Protein AF-A0A2S6WRF9-F1 (afdb_monomer)

Foldseek 3Di:
DDPPPLCPLQVDPVSVVVLLVQLLPDQALVSNVVSCVVSVHDPVSCCVSPVVSVVSNVPHHNDPDPPD

Nearest PDB structures (foldseek):
  6sjc-assembly1_A  TM=6.776E-01  e=2.454E+00  Thermus thermophilus
  8jnt-assembly1_A  TM=4.307E-01  e=4.481E+00  Phytophthora capsici

Secondary structure (DSSP, 8-state):
-----S-TTS-SHHHHHHHHHHHHH-SSHHHHHHHHHHTT--HHHHHHH-HHHHHHHHTS-SS-----

Solvent-accessible surface area (backbone atoms only — not comparable to full-atom values): 4190 Å² total; per-residue (Å²): 137,79,89,79,85,80,49,87,85,46,88,38,77,66,55,41,54,51,51,55,49,52,54,73,67,42,77,19,40,55,55,39,52,51,52,32,54,76,65,75,42,51,73,68,54,45,40,70,74,34,52,73,54,44,57,57,47,68,74,34,46,73,54,85,66,74,86,124

Radius of gyration: 12.84 Å; Cα contacts (8 Å, |Δi|>4): 50; chains: 1; bounding box: 37×22×38 Å

pLDDT: mean 77.91, std 14.78, range [46.16, 90.12]

Sequence (68 aa):
MDEQDCGDFLVSSRELASFEATIKTARSKVEVARVLQAHDLSEDDFTRSFPYLAKAVRDLPDIDAPEA

Mean predicted aligned error: 8.69 Å

Structure (mmCIF, N/CA/C/O backbone):
data_AF-A0A2S6WRF9-F1
#
_entry.id   AF-A0A2S6WRF9-F1
#
loop_
_atom_site.group_PDB
_atom_site.id
_atom_site.type_symbol
_atom_site.label_atom_id
_atom_site.label_alt_id
_atom_site.label_comp_id
_atom_site.label_asym_id
_atom_site.label_entity_id
_atom_site.label_seq_id
_atom_site.pdbx_PDB_ins_code
_atom_site.Cartn_x
_atom_site.Cartn_y
_atom_site.Cartn_z
_atom_site.occupancy
_atom_site.B_iso_or_equiv
_atom_site.auth_seq_id
_atom_site.auth_comp_id
_atom_site.auth_asym_id
_atom_site.auth_atom_id
_atom_site.pdbx_PDB_model_num
ATOM 1 N N . MET A 1 1 ? 22.616 0.126 -21.753 1.00 46.16 1 MET A N 1
ATOM 2 C CA . MET A 1 1 ? 22.187 -1.153 -21.149 1.00 46.16 1 MET A CA 1
ATOM 3 C C . MET A 1 1 ? 21.258 -0.702 -20.065 1.00 46.16 1 MET A C 1
ATOM 5 O O . MET A 1 1 ? 21.695 -0.364 -18.978 1.00 46.16 1 MET A O 1
ATOM 9 N N . ASP A 1 2 ? 20.028 -0.466 -20.481 1.00 46.78 2 ASP A N 1
ATOM 10 C CA . ASP A 1 2 ? 19.047 0.263 -19.702 1.00 46.78 2 ASP A CA 1
ATOM 11 C C . ASP A 1 2 ? 18.030 -0.802 -19.342 1.00 46.78 2 ASP A C 1
ATOM 13 O O . ASP A 1 2 ? 17.170 -1.170 -20.135 1.00 46.78 2 ASP A O 1
ATOM 17 N N . GLU A 1 3 ? 18.271 -1.409 -18.184 1.00 55.25 3 GLU A N 1
ATOM 18 C CA . GLU A 1 3 ? 17.525 -2.520 -17.591 1.00 55.25 3 GLU A CA 1
ATOM 19 C C . GLU A 1 3 ? 16.147 -2.046 -17.089 1.00 55.25 3 GLU A C 1
ATOM 21 O O . GLU A 1 3 ? 15.743 -2.307 -15.961 1.00 55.25 3 GLU A O 1
ATOM 26 N N . GLN A 1 4 ? 15.421 -1.301 -17.923 1.00 52.03 4 GLN A N 1
ATOM 27 C CA . GLN A 1 4 ? 14.083 -0.789 -17.640 1.00 52.03 4 GLN A CA 1
ATOM 28 C C . GLN A 1 4 ? 13.024 -1.749 -18.194 1.00 52.03 4 GLN A C 1
ATOM 30 O O . GLN A 1 4 ? 12.170 -1.359 -18.976 1.00 52.03 4 GLN A O 1
ATOM 35 N N . ASP A 1 5 ? 13.095 -3.016 -17.791 1.00 54.06 5 ASP A N 1
ATOM 36 C CA . ASP A 1 5 ? 12.095 -4.047 -18.119 1.00 54.06 5 ASP A CA 1
ATOM 37 C C . ASP A 1 5 ? 11.418 -4.554 -16.835 1.00 54.06 5 ASP A C 1
ATOM 39 O O . ASP A 1 5 ? 11.300 -5.742 -16.577 1.00 54.06 5 ASP A O 1
ATOM 43 N N . CYS A 1 6 ? 11.064 -3.626 -15.944 1.00 50.41 6 CYS A N 1
ATOM 44 C CA . CYS A 1 6 ? 10.312 -3.914 -14.715 1.00 50.41 6 CYS A CA 1
ATOM 45 C C . CYS A 1 6 ? 9.506 -2.675 -14.277 1.00 50.41 6 CYS A C 1
ATOM 47 O O . CYS A 1 6 ? 9.486 -2.307 -13.106 1.00 50.41 6 CYS A O 1
ATOM 49 N N . GLY A 1 7 ? 8.916 -1.950 -15.234 1.00 48.91 7 GLY A N 1
ATOM 50 C CA . GLY A 1 7 ? 8.219 -0.685 -14.964 1.00 48.91 7 GLY A CA 1
ATOM 51 C C . GLY A 1 7 ? 7.105 -0.330 -15.947 1.00 48.91 7 GLY A C 1
ATOM 52 O O . GLY A 1 7 ? 6.617 0.794 -15.913 1.00 48.91 7 GLY A O 1
ATOM 53 N N . ASP A 1 8 ? 6.686 -1.259 -16.809 1.00 52.16 8 ASP A N 1
ATOM 54 C CA . ASP A 1 8 ? 5.660 -0.995 -17.832 1.00 52.16 8 ASP A CA 1
ATOM 55 C C . ASP A 1 8 ? 4.249 -0.766 -17.241 1.00 52.16 8 ASP A C 1
ATOM 57 O O . ASP A 1 8 ? 3.352 -0.294 -17.927 1.00 52.16 8 ASP A O 1
ATOM 61 N N . PHE A 1 9 ? 4.044 -1.022 -15.941 1.00 55.75 9 PHE A N 1
ATOM 62 C CA . PHE A 1 9 ? 2.749 -0.827 -15.269 1.00 55.75 9 PHE A CA 1
ATOM 63 C C . PHE A 1 9 ? 2.509 0.593 -14.724 1.00 55.75 9 PHE A C 1
ATOM 65 O O . PHE A 1 9 ? 1.365 0.979 -14.491 1.00 55.75 9 PHE A O 1
ATOM 72 N N . LEU A 1 10 ? 3.562 1.391 -14.508 1.00 61.59 10 LEU A N 1
ATOM 73 C CA . LEU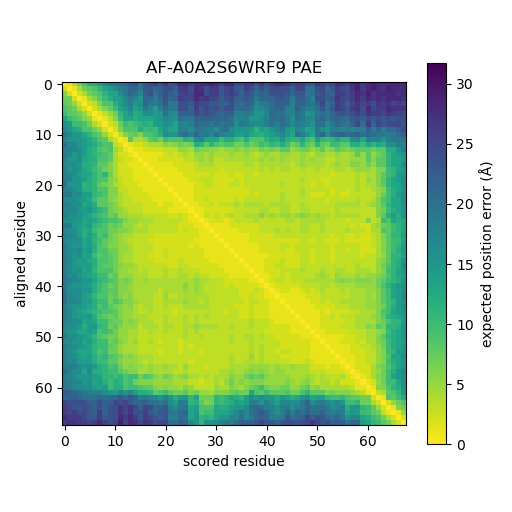 A 1 10 ? 3.467 2.767 -13.996 1.00 61.59 10 LEU A CA 1
ATOM 74 C C . LEU A 1 10 ? 4.245 3.685 -14.941 1.00 61.59 10 LEU A C 1
ATOM 76 O O . LEU A 1 10 ? 5.395 4.046 -14.706 1.00 61.59 10 LEU A O 1
ATOM 80 N N . VAL A 1 11 ? 3.569 4.031 -16.038 1.00 58.78 11 VAL A N 1
ATOM 81 C CA . VAL A 1 11 ? 4.087 4.628 -17.284 1.00 58.78 11 VAL A CA 1
ATOM 82 C C . VAL A 1 11 ? 4.811 5.978 -17.099 1.00 58.78 11 VAL A C 1
ATOM 84 O O . VAL A 1 11 ? 5.458 6.481 -18.018 1.00 58.78 11 VAL A O 1
ATOM 87 N N . SER A 1 12 ? 4.738 6.588 -15.912 1.00 69.75 12 SER A N 1
ATOM 88 C CA . SER A 1 12 ? 5.387 7.855 -15.577 1.00 69.75 12 SER A CA 1
ATOM 89 C C . SER A 1 12 ? 5.945 7.848 -14.150 1.00 69.75 12 SER A C 1
ATOM 91 O O . SER A 1 12 ? 5.261 7.439 -13.211 1.00 69.75 12 SER A O 1
ATOM 93 N N . SER A 1 13 ? 7.147 8.405 -13.929 1.00 74.50 13 SER A N 1
ATOM 94 C CA . SER A 1 13 ? 7.759 8.515 -12.586 1.00 74.50 13 SER A CA 1
ATOM 95 C C . SER A 1 13 ? 6.860 9.222 -11.561 1.00 74.50 13 SER A C 1
ATOM 97 O O . SER A 1 13 ? 6.989 8.998 -10.360 1.00 74.50 13 SER A O 1
ATOM 99 N N . ARG A 1 14 ? 5.930 10.069 -12.026 1.00 79.50 14 ARG A N 1
ATOM 100 C CA . ARG A 1 14 ? 4.933 10.728 -11.172 1.00 79.50 14 ARG A CA 1
ATOM 101 C C . ARG A 1 14 ? 3.876 9.752 -10.655 1.00 79.50 14 ARG A C 1
ATOM 103 O O . ARG A 1 14 ? 3.480 9.848 -9.498 1.00 79.50 14 ARG A O 1
ATOM 110 N N . GLU A 1 15 ? 3.409 8.848 -11.508 1.00 81.00 15 GLU A N 1
ATOM 111 C CA . GLU A 1 15 ? 2.418 7.830 -11.148 1.00 81.00 15 GLU A CA 1
ATOM 112 C C . GLU A 1 15 ? 3.030 6.818 -10.187 1.00 81.00 15 GLU A C 1
ATOM 114 O O . GLU A 1 15 ? 2.412 6.495 -9.176 1.00 81.00 15 GLU A O 1
ATOM 119 N N . LEU A 1 16 ? 4.289 6.440 -10.427 1.00 82.50 16 LEU A N 1
ATOM 120 C CA . LEU A 1 16 ? 5.058 5.610 -9.508 1.00 82.50 16 LEU A CA 1
ATOM 121 C C . LEU A 1 16 ? 5.188 6.252 -8.121 1.00 82.50 16 LEU A C 1
ATOM 123 O O . LEU A 1 16 ? 4.803 5.646 -7.126 1.00 82.50 16 LEU A O 1
ATOM 127 N N . ALA A 1 17 ? 5.641 7.506 -8.049 1.00 84.12 17 ALA A N 1
ATOM 128 C CA . ALA A 1 17 ? 5.780 8.208 -6.775 1.00 84.12 17 ALA A CA 1
ATOM 129 C C . ALA A 1 17 ? 4.438 8.361 -6.033 1.00 84.12 17 ALA A C 1
ATOM 131 O O . ALA A 1 17 ? 4.396 8.260 -4.805 1.00 84.12 17 ALA A O 1
ATOM 132 N N . SER A 1 18 ? 3.342 8.587 -6.767 1.00 86.62 18 SER A N 1
ATOM 133 C CA . SER A 1 18 ? 1.998 8.660 -6.186 1.00 86.62 18 SER A CA 1
ATOM 134 C C . SER A 1 18 ? 1.559 7.309 -5.626 1.00 86.62 18 SER A C 1
ATOM 136 O O . SER A 1 18 ? 1.093 7.255 -4.493 1.00 86.62 18 SER A O 1
ATOM 138 N N . PHE A 1 19 ? 1.752 6.228 -6.384 1.00 86.88 19 PHE A N 1
ATOM 139 C CA . PHE A 1 19 ? 1.456 4.865 -5.952 1.00 86.88 19 PHE A CA 1
ATOM 140 C C . PHE A 1 19 ? 2.237 4.502 -4.685 1.00 86.88 19 PHE A C 1
ATOM 142 O O . PHE A 1 19 ? 1.651 4.103 -3.680 1.00 86.88 19 PHE A O 1
ATOM 149 N N . GLU A 1 20 ? 3.554 4.726 -4.680 1.00 88.62 20 GLU A N 1
ATOM 150 C CA . GLU A 1 20 ? 4.395 4.467 -3.512 1.00 88.62 20 GLU A CA 1
ATOM 151 C C . GLU A 1 20 ? 3.948 5.261 -2.280 1.00 88.62 20 GLU A C 1
ATOM 153 O O . GLU A 1 20 ? 3.963 4.733 -1.166 1.00 88.62 20 GLU A O 1
ATOM 158 N N . ALA A 1 21 ? 3.570 6.531 -2.464 1.00 88.69 21 ALA A N 1
ATOM 159 C CA . ALA A 1 21 ? 3.065 7.365 -1.383 1.00 88.69 21 ALA A CA 1
ATOM 160 C C . ALA A 1 21 ? 1.758 6.798 -0.824 1.00 88.69 21 ALA A C 1
ATOM 162 O O . ALA A 1 21 ? 1.656 6.632 0.389 1.00 88.69 21 ALA A O 1
ATOM 163 N N . THR A 1 22 ? 0.809 6.427 -1.689 1.00 90.12 22 THR A N 1
ATOM 164 C CA . THR A 1 22 ? -0.470 5.836 -1.281 1.00 90.12 22 THR A CA 1
ATOM 165 C C . THR A 1 22 ? -0.268 4.550 -0.482 1.00 90.12 22 THR A C 1
ATOM 167 O O . THR A 1 22 ? -0.842 4.414 0.596 1.00 90.12 22 THR A O 1
ATOM 170 N N . ILE A 1 23 ? 0.601 3.646 -0.946 1.00 89.81 23 ILE A N 1
ATOM 171 C CA . ILE A 1 23 ? 0.915 2.401 -0.233 1.00 89.81 23 ILE A CA 1
ATOM 172 C C . ILE A 1 23 ? 1.584 2.672 1.122 1.00 89.81 23 ILE A C 1
ATOM 174 O O . ILE A 1 23 ? 1.256 2.020 2.108 1.00 89.81 23 ILE A O 1
ATOM 178 N N . LYS A 1 24 ? 2.496 3.650 1.210 1.00 87.25 24 LYS A N 1
ATOM 179 C CA . LYS A 1 24 ? 3.148 4.025 2.481 1.00 87.25 24 LYS A CA 1
ATOM 180 C C . LYS A 1 24 ? 2.199 4.693 3.472 1.00 87.25 24 LYS A C 1
ATOM 182 O O . LYS A 1 24 ? 2.418 4.589 4.674 1.00 87.25 24 LYS A O 1
ATOM 187 N N . THR A 1 25 ? 1.189 5.408 2.983 1.00 87.62 25 THR A N 1
ATOM 188 C CA . THR A 1 25 ? 0.147 6.011 3.825 1.00 87.62 25 THR A CA 1
ATOM 189 C C . THR A 1 25 ? -0.972 5.041 4.174 1.00 87.62 25 THR A C 1
ATOM 191 O O . THR A 1 25 ? -1.808 5.383 5.010 1.00 87.62 25 THR A O 1
ATOM 194 N N . ALA A 1 26 ? -0.993 3.864 3.541 1.00 88.62 26 ALA A N 1
ATOM 195 C CA . ALA A 1 26 ? -2.042 2.893 3.754 1.00 88.62 26 ALA A CA 1
ATOM 196 C C . ALA A 1 26 ? -2.044 2.429 5.211 1.00 88.62 26 ALA A C 1
ATOM 198 O O . ALA A 1 26 ? -0.999 2.091 5.771 1.00 88.62 26 ALA A O 1
ATOM 199 N N . ARG A 1 27 ? -3.223 2.416 5.832 1.00 86.00 27 ARG A N 1
ATOM 200 C CA . ARG A 1 27 ? -3.361 2.023 7.247 1.00 86.00 27 ARG A CA 1
ATOM 201 C C . ARG A 1 27 ? -3.640 0.538 7.443 1.00 86.00 27 ARG A C 1
ATOM 203 O O . ARG A 1 27 ? -3.450 0.029 8.544 1.00 86.00 27 ARG A O 1
ATO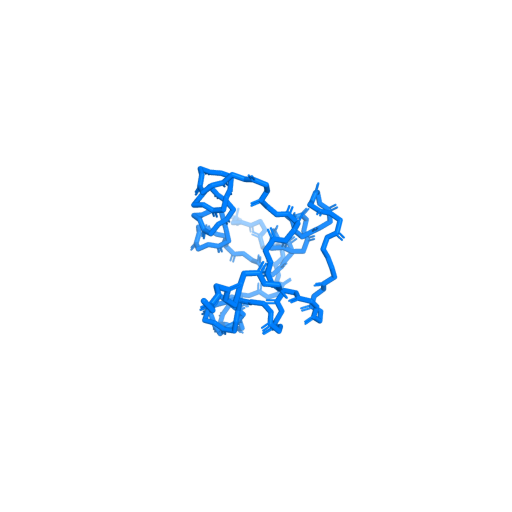M 210 N N . SER A 1 28 ? -4.041 -0.148 6.376 1.00 87.31 28 SER A N 1
ATOM 211 C CA . SER A 1 28 ? -4.419 -1.559 6.404 1.00 87.31 28 SER A CA 1
ATOM 212 C C . SER A 1 28 ? -4.034 -2.263 5.108 1.00 87.31 28 SER A C 1
ATOM 214 O O . SER A 1 28 ? -3.987 -1.654 4.036 1.00 87.31 28 SER A O 1
ATOM 216 N N . LYS A 1 29 ? -3.856 -3.585 5.183 1.00 88.31 29 LYS A N 1
ATOM 217 C CA . LYS A 1 29 ? -3.625 -4.430 3.998 1.00 88.31 29 LYS A CA 1
ATOM 218 C C . LYS A 1 29 ? -4.787 -4.382 3.005 1.00 88.31 29 LYS A C 1
ATOM 220 O O . LYS A 1 29 ? -4.562 -4.437 1.803 1.00 88.31 29 LYS A O 1
ATOM 225 N N . VAL A 1 30 ? -6.017 -4.189 3.490 1.00 88.31 30 VAL A N 1
ATOM 226 C CA . VAL A 1 30 ? -7.206 -3.997 2.640 1.00 88.31 30 VAL A CA 1
ATOM 227 C C . VAL A 1 30 ? -7.072 -2.760 1.751 1.00 88.31 30 VAL A C 1
ATOM 229 O O . VAL A 1 30 ? -7.41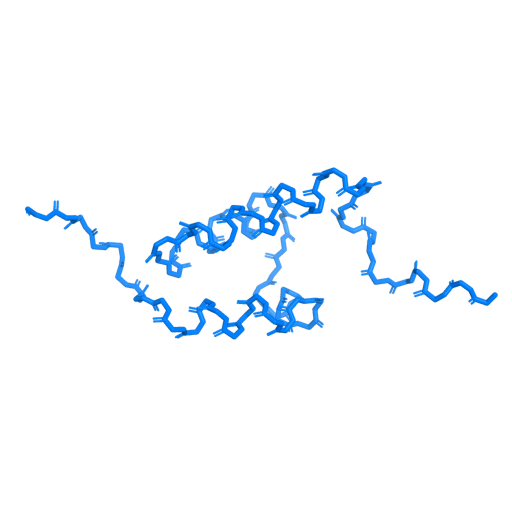1 -2.807 0.571 1.00 88.31 30 VAL A O 1
ATOM 232 N N . GLU A 1 31 ? -6.565 -1.656 2.298 1.00 89.38 31 GLU A N 1
ATOM 233 C CA . GLU A 1 31 ? -6.369 -0.418 1.543 1.00 89.38 31 GLU A CA 1
ATOM 234 C C . GLU A 1 31 ? -5.294 -0.605 0.470 1.00 89.38 31 GLU A C 1
ATOM 236 O O . GLU A 1 31 ? -5.505 -0.236 -0.683 1.00 89.38 31 GLU A O 1
ATOM 241 N N . VAL A 1 32 ? -4.204 -1.299 0.811 1.00 89.75 32 VAL A N 1
ATOM 242 C CA . VAL A 1 32 ? -3.180 -1.712 -0.156 1.00 89.75 32 VAL A CA 1
ATOM 243 C C . VAL A 1 32 ? -3.784 -2.564 -1.268 1.00 89.75 32 VAL A C 1
ATOM 245 O O . VAL A 1 32 ? -3.610 -2.232 -2.434 1.00 89.75 32 VAL A O 1
ATOM 248 N N . ALA A 1 33 ? -4.548 -3.607 -0.939 1.00 89.12 33 ALA A N 1
ATOM 249 C CA . ALA A 1 33 ? -5.164 -4.486 -1.930 1.00 89.12 33 ALA A CA 1
ATOM 250 C C . ALA A 1 33 ? -6.110 -3.734 -2.885 1.00 89.12 33 ALA A C 1
ATOM 252 O O . ALA A 1 33 ? -6.138 -4.029 -4.080 1.00 89.12 33 ALA A O 1
ATOM 253 N N . ARG A 1 34 ? -6.846 -2.723 -2.395 1.00 89.88 34 ARG A N 1
ATOM 254 C CA . ARG A 1 34 ? -7.674 -1.849 -3.249 1.00 89.88 34 ARG A CA 1
ATOM 255 C C . ARG A 1 34 ? -6.831 -1.021 -4.212 1.00 89.88 34 ARG A C 1
ATOM 257 O O . ARG A 1 34 ? -7.210 -0.882 -5.370 1.00 89.88 34 ARG A O 1
ATOM 264 N N . VAL A 1 35 ? -5.703 -0.483 -3.750 1.00 89.38 35 VAL A N 1
ATOM 265 C CA . VAL A 1 35 ? -4.770 0.269 -4.602 1.00 89.38 35 VAL A CA 1
ATOM 266 C C . VAL A 1 35 ? -4.175 -0.652 -5.663 1.00 89.38 35 VAL A C 1
ATOM 268 O O . VAL A 1 35 ? -4.191 -0.304 -6.837 1.00 89.38 35 VAL A O 1
ATOM 271 N N . LEU A 1 36 ? -3.733 -1.854 -5.286 1.00 89.81 36 LEU A N 1
ATOM 272 C CA . LEU A 1 36 ? -3.232 -2.845 -6.240 1.00 89.81 36 LEU A CA 1
ATOM 273 C C . LEU A 1 36 ? -4.283 -3.183 -7.303 1.00 89.81 36 LEU A C 1
ATOM 275 O O . LEU A 1 36 ? -3.990 -3.097 -8.490 1.00 89.81 36 LEU A O 1
ATOM 279 N N . GLN A 1 37 ? -5.529 -3.444 -6.895 1.00 88.38 37 GLN A N 1
ATOM 280 C CA . GLN A 1 37 ? -6.637 -3.700 -7.818 1.00 88.38 37 GLN A CA 1
ATOM 281 C C . GLN A 1 37 ? -6.927 -2.510 -8.747 1.00 88.38 37 GLN A C 1
ATOM 283 O O . GLN A 1 37 ? -7.178 -2.714 -9.930 1.00 88.38 37 GLN A O 1
ATOM 288 N N . ALA A 1 38 ? -6.884 -1.273 -8.242 1.00 88.25 38 ALA A N 1
ATOM 289 C CA . ALA A 1 38 ? -7.084 -0.073 -9.060 1.00 88.25 38 ALA A CA 1
ATOM 290 C C . ALA A 1 38 ? -6.001 0.093 -10.136 1.00 88.25 38 ALA A C 1
ATOM 292 O O . ALA A 1 38 ? -6.253 0.688 -11.182 1.00 88.25 38 ALA A O 1
ATOM 293 N N . HIS A 1 39 ? -4.815 -0.446 -9.868 1.00 83.75 39 HIS A N 1
ATOM 294 C CA . HIS A 1 39 ? -3.693 -0.469 -10.786 1.00 83.75 39 HIS A CA 1
ATOM 295 C C . HIS A 1 39 ? -3.583 -1.776 -11.574 1.00 83.75 39 HIS A C 1
ATOM 297 O O . HIS A 1 39 ? -2.579 -1.916 -12.243 1.00 83.75 39 HIS A O 1
ATOM 303 N N . ASP A 1 40 ? -4.553 -2.702 -11.508 1.00 86.56 40 ASP A N 1
ATOM 304 C CA . ASP A 1 40 ? -4.514 -4.052 -12.118 1.00 86.56 40 ASP A CA 1
ATOM 305 C C . ASP A 1 40 ? -3.270 -4.884 -11.723 1.00 86.56 40 ASP A C 1
ATOM 307 O O . ASP A 1 40 ? -2.822 -5.782 -12.432 1.00 86.56 40 ASP A O 1
ATOM 311 N N . LEU A 1 41 ? -2.698 -4.591 -10.552 1.00 85.25 41 LEU A N 1
ATOM 312 C CA . LEU A 1 41 ? -1.541 -5.285 -9.998 1.00 85.25 41 LEU A CA 1
ATOM 313 C C . LEU A 1 41 ? -1.983 -6.421 -9.077 1.00 85.25 41 LEU A C 1
ATOM 315 O O . LEU A 1 41 ? -2.839 -6.262 -8.205 1.00 85.25 41 LEU A O 1
ATOM 319 N N . SER A 1 42 ? -1.337 -7.575 -9.228 1.00 87.50 42 SER A N 1
ATOM 320 C CA . SER A 1 42 ? -1.460 -8.680 -8.274 1.00 87.50 42 SER A CA 1
ATOM 321 C C . SER A 1 42 ? -0.514 -8.485 -7.089 1.00 87.50 42 SER A C 1
ATOM 323 O O . SER A 1 42 ? 0.548 -7.884 -7.226 1.00 87.50 42 SER A O 1
ATOM 325 N N . GLU A 1 43 ? -0.858 -9.047 -5.929 1.00 86.00 43 GLU A N 1
ATOM 326 C CA . GLU A 1 43 ? -0.004 -8.979 -4.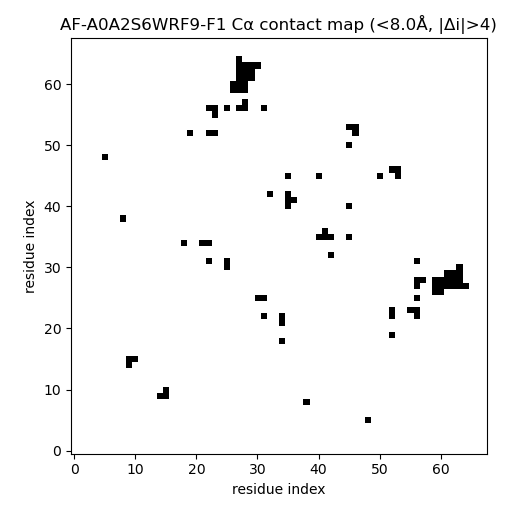732 1.00 86.00 43 GLU A CA 1
ATOM 327 C C . GLU A 1 43 ? 1.379 -9.619 -4.961 1.00 86.00 43 GLU A C 1
ATOM 329 O O . GLU A 1 43 ? 2.390 -9.107 -4.479 1.00 86.00 43 GLU A O 1
ATOM 334 N N . ASP A 1 44 ? 1.440 -10.688 -5.759 1.00 87.00 44 ASP A N 1
ATOM 335 C CA . ASP A 1 44 ? 2.692 -11.349 -6.149 1.00 87.00 44 ASP A CA 1
ATOM 336 C C . ASP A 1 44 ? 3.581 -10.412 -6.988 1.00 87.00 44 ASP A C 1
ATOM 338 O O . ASP A 1 44 ? 4.770 -10.248 -6.705 1.00 87.00 44 ASP A O 1
ATOM 342 N N . ASP A 1 45 ? 2.979 -9.715 -7.961 1.00 87.06 45 ASP A N 1
ATOM 343 C CA . ASP A 1 45 ? 3.673 -8.734 -8.801 1.00 87.06 45 ASP A CA 1
ATOM 344 C C . ASP A 1 45 ? 4.158 -7.544 -7.970 1.00 87.06 45 ASP A C 1
ATOM 346 O O . ASP A 1 45 ? 5.329 -7.178 -8.014 1.00 87.06 45 ASP A O 1
ATOM 350 N N . PHE A 1 46 ? 3.298 -7.021 -7.097 1.00 87.19 46 PHE A N 1
ATOM 351 C CA . PHE A 1 46 ? 3.656 -5.975 -6.148 1.00 87.19 46 PHE A CA 1
ATOM 352 C C . PHE A 1 46 ? 4.822 -6.383 -5.243 1.00 87.19 46 PHE A C 1
ATOM 354 O O . PHE A 1 46 ? 5.739 -5.595 -5.020 1.00 87.19 46 PHE A O 1
ATOM 361 N N . THR A 1 47 ? 4.831 -7.615 -4.737 1.00 88.00 47 THR A N 1
ATOM 362 C CA . THR A 1 47 ? 5.899 -8.097 -3.852 1.00 88.00 47 THR A CA 1
ATOM 363 C C . THR A 1 47 ? 7.218 -8.280 -4.603 1.00 88.00 47 THR A C 1
ATOM 365 O O . THR A 1 47 ? 8.291 -8.061 -4.035 1.00 88.00 47 THR A O 1
ATOM 368 N N . ARG A 1 48 ? 7.146 -8.639 -5.889 1.00 86.69 48 ARG A N 1
ATOM 369 C CA . ARG A 1 48 ? 8.302 -8.819 -6.770 1.00 86.69 48 ARG A CA 1
ATOM 370 C C . ARG A 1 48 ? 8.879 -7.489 -7.263 1.00 86.69 48 ARG A C 1
ATOM 372 O O . ARG A 1 48 ? 10.097 -7.322 -7.241 1.00 86.69 48 ARG A O 1
ATOM 379 N N . SER A 1 49 ? 8.020 -6.554 -7.656 1.00 84.06 49 SER A N 1
ATOM 380 C CA . SER A 1 49 ? 8.377 -5.228 -8.175 1.00 84.06 49 SER A CA 1
ATOM 381 C C . SER A 1 49 ? 8.723 -4.241 -7.051 1.00 84.06 49 SER A C 1
ATOM 383 O O . SER A 1 49 ? 9.635 -3.427 -7.190 1.00 84.06 49 SER A O 1
ATOM 385 N N . PHE A 1 50 ? 8.060 -4.351 -5.893 1.00 87.38 50 PHE A N 1
ATOM 386 C CA . PHE A 1 50 ? 8.195 -3.432 -4.755 1.00 87.38 50 PHE A CA 1
ATOM 387 C C . PHE A 1 50 ? 8.422 -4.155 -3.415 1.00 87.38 50 PHE A C 1
ATOM 389 O O . PHE A 1 50 ? 7.666 -3.964 -2.454 1.00 87.38 50 PHE A O 1
ATOM 396 N N . PRO A 1 51 ? 9.515 -4.926 -3.264 1.00 85.88 51 PRO A N 1
ATOM 397 C CA . PRO A 1 51 ? 9.773 -5.700 -2.047 1.00 85.88 51 PRO A CA 1
ATOM 398 C C . PRO A 1 51 ? 9.914 -4.825 -0.788 1.00 85.88 51 PRO A C 1
ATOM 400 O O . PRO A 1 51 ? 9.595 -5.253 0.324 1.00 85.88 51 PRO A O 1
ATOM 403 N N . TYR A 1 52 ? 10.367 -3.576 -0.939 1.00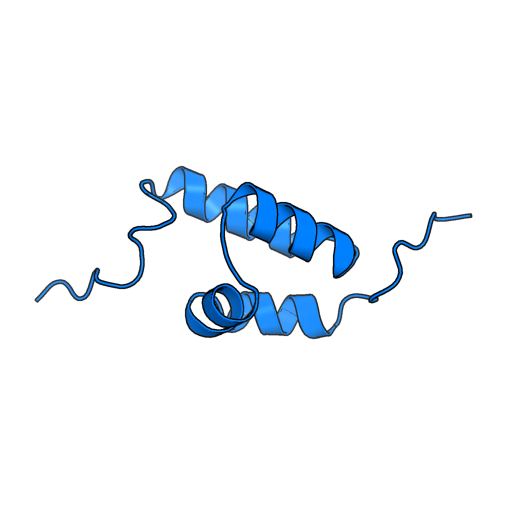 87.50 52 TYR A N 1
ATOM 404 C CA . TYR A 1 52 ? 10.475 -2.620 0.166 1.00 87.50 52 TYR A CA 1
ATOM 405 C C . TYR A 1 52 ? 9.105 -2.120 0.649 1.00 87.50 52 TYR A C 1
ATOM 407 O O . TYR A 1 52 ? 8.928 -1.941 1.855 1.00 87.50 52 TYR A O 1
AT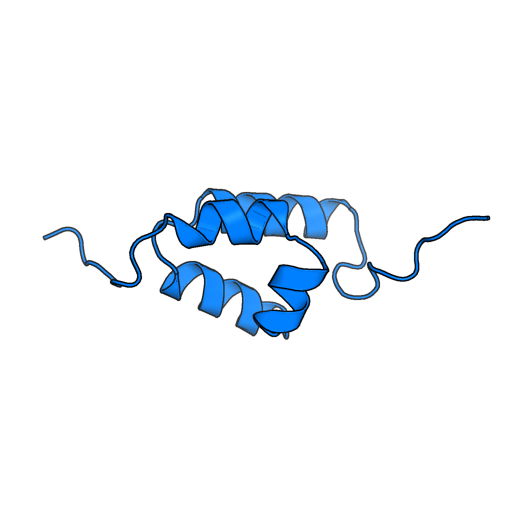OM 415 N N . LEU A 1 53 ? 8.136 -1.938 -0.257 1.00 87.12 53 LEU A N 1
ATOM 416 C CA . LEU A 1 53 ? 6.758 -1.605 0.107 1.00 87.12 53 LEU A CA 1
ATOM 417 C C . LEU A 1 53 ? 6.060 -2.816 0.710 1.00 87.12 53 LEU A C 1
ATOM 419 O O . LEU A 1 53 ? 5.462 -2.689 1.771 1.00 87.12 53 LEU A O 1
ATOM 423 N N . ALA A 1 54 ? 6.202 -3.997 0.108 1.00 88.12 54 ALA A N 1
ATOM 424 C CA . ALA A 1 54 ? 5.627 -5.229 0.643 1.00 88.12 54 ALA A CA 1
ATOM 425 C C . ALA A 1 54 ? 6.081 -5.500 2.085 1.00 88.12 54 ALA A C 1
ATOM 427 O O . ALA A 1 54 ? 5.286 -5.905 2.932 1.00 88.12 54 ALA A O 1
ATOM 428 N N . LYS A 1 55 ? 7.340 -5.182 2.413 1.00 88.12 55 LYS A N 1
ATOM 429 C CA . LYS A 1 55 ? 7.835 -5.243 3.793 1.00 88.12 55 LYS A CA 1
ATOM 430 C C . LYS A 1 55 ? 7.118 -4.264 4.731 1.00 88.12 55 LYS A C 1
ATOM 432 O O . LYS A 1 55 ? 6.848 -4.643 5.866 1.00 88.12 55 LYS A O 1
ATOM 437 N N . ALA A 1 56 ? 6.826 -3.042 4.282 1.00 85.81 56 ALA A N 1
ATOM 438 C CA . ALA A 1 56 ? 6.073 -2.060 5.065 1.00 85.81 56 ALA A CA 1
ATOM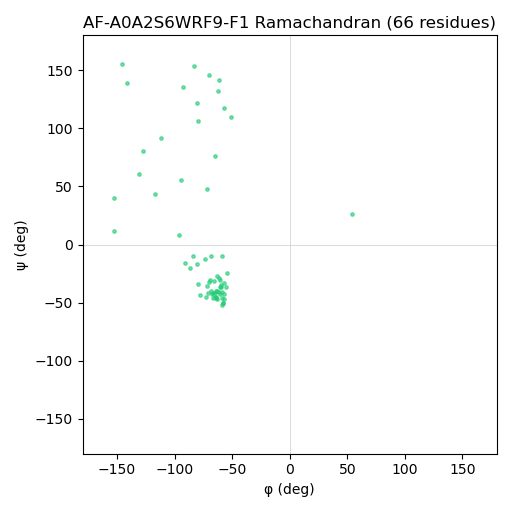 439 C C . ALA A 1 56 ? 4.613 -2.501 5.260 1.00 85.81 56 ALA A C 1
ATOM 441 O O . ALA A 1 56 ? 4.094 -2.458 6.369 1.00 85.81 56 ALA A O 1
ATOM 442 N N . VAL A 1 57 ? 3.990 -3.026 4.203 1.00 86.19 57 VAL A N 1
ATOM 443 C CA . VAL A 1 57 ? 2.616 -3.547 4.226 1.00 86.19 57 VAL A CA 1
ATOM 444 C C . VAL A 1 57 ? 2.483 -4.787 5.107 1.00 86.19 57 VAL A C 1
ATOM 446 O O . VAL A 1 57 ? 1.449 -4.994 5.737 1.00 86.19 57 VAL A O 1
ATOM 449 N N . ARG A 1 58 ? 3.533 -5.608 5.213 1.00 83.50 58 ARG A N 1
ATOM 450 C CA . ARG A 1 58 ? 3.535 -6.792 6.082 1.00 83.50 58 ARG A CA 1
ATOM 451 C C . ARG A 1 58 ? 3.241 -6.450 7.545 1.00 83.50 58 ARG A C 1
ATOM 453 O O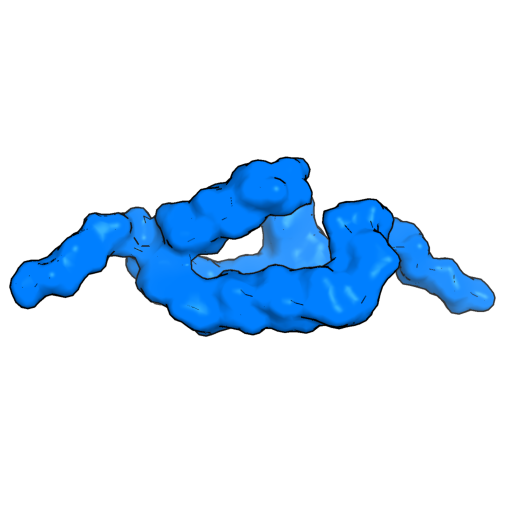 . ARG A 1 58 ? 2.635 -7.276 8.226 1.00 83.50 58 ARG A O 1
ATOM 460 N N . ASP A 1 59 ? 3.679 -5.274 7.994 1.00 83.50 59 ASP A N 1
ATOM 461 C CA . ASP A 1 59 ? 3.494 -4.772 9.361 1.00 83.50 59 ASP A CA 1
ATOM 462 C C . ASP A 1 59 ? 2.101 -4.158 9.587 1.00 83.50 59 ASP A C 1
ATOM 464 O O . ASP A 1 59 ? 1.659 -4.022 10.725 1.00 83.50 59 ASP A O 1
ATOM 468 N N . LEU A 1 60 ? 1.375 -3.831 8.510 1.00 84.56 60 LEU A N 1
ATOM 469 C CA . LEU A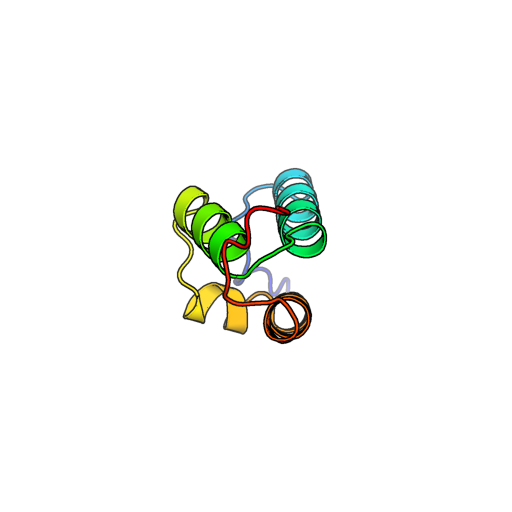 1 60 ? 0.035 -3.266 8.609 1.00 84.56 60 LEU A CA 1
ATOM 470 C C . LEU A 1 60 ? -0.980 -4.308 9.103 1.00 84.56 60 LEU A C 1
ATOM 472 O O . LEU A 1 60 ? -0.894 -5.494 8.753 1.00 84.56 60 LEU A O 1
ATOM 476 N N . PRO A 1 61 ? -1.989 -3.880 9.880 1.00 84.31 61 PRO A N 1
ATOM 477 C CA . PRO A 1 61 ? -3.098 -4.744 10.236 1.00 84.31 61 PRO A CA 1
ATOM 478 C C . PRO A 1 61 ? -3.859 -5.188 8.980 1.00 84.31 61 PRO A C 1
ATOM 480 O O . PRO A 1 61 ? -4.079 -4.426 8.036 1.00 84.31 61 PRO A O 1
ATOM 483 N N . ASP A 1 62 ? -4.290 -6.448 8.990 1.00 77.06 62 ASP A N 1
ATOM 484 C CA . ASP A 1 62 ? -5.188 -7.000 7.964 1.00 77.06 62 ASP A CA 1
ATOM 485 C C . ASP A 1 62 ? -6.630 -6.493 8.119 1.00 77.06 62 ASP A C 1
ATOM 487 O O . ASP A 1 62 ? -7.476 -6.635 7.246 1.00 77.06 62 ASP A O 1
ATOM 491 N N . ILE A 1 63 ? -6.902 -5.869 9.260 1.00 68.62 63 ILE A N 1
ATOM 492 C CA . ILE A 1 63 ? -8.221 -5.422 9.657 1.00 68.62 63 ILE A CA 1
ATOM 493 C C . ILE A 1 63 ? -8.493 -4.089 8.950 1.00 68.62 63 ILE A C 1
ATOM 495 O O . ILE A 1 63 ? -7.759 -3.114 9.142 1.00 68.62 63 ILE A O 1
ATOM 499 N N . ASP A 1 64 ? -9.569 -4.029 8.160 1.00 62.22 64 ASP A N 1
ATOM 500 C CA . ASP A 1 64 ? -10.333 -2.794 7.935 1.00 62.22 64 ASP A CA 1
ATOM 501 C C . ASP A 1 64 ? -10.921 -2.452 9.307 1.00 62.22 64 ASP A C 1
ATOM 503 O O . ASP A 1 64 ? -12.023 -2.861 9.656 1.00 62.22 64 ASP A O 1
ATOM 507 N N . ALA A 1 65 ? -10.083 -1.922 10.195 1.00 47.59 65 ALA A N 1
ATOM 508 C CA . ALA A 1 65 ? -10.527 -1.508 11.505 1.00 47.59 65 ALA A CA 1
ATOM 509 C C . ALA A 1 65 ? -11.187 -0.148 11.283 1.00 47.59 65 ALA A C 1
ATOM 511 O O . ALA A 1 65 ? -10.460 0.822 11.046 1.00 47.59 65 ALA A O 1
ATOM 512 N N . PRO A 1 66 ? -12.528 -0.030 11.338 1.00 49.88 66 PRO A N 1
ATOM 513 C CA . PRO A 1 66 ? -13.094 1.263 11.654 1.00 49.88 66 PRO A CA 1
ATOM 514 C C . PRO A 1 66 ? -12.481 1.651 13.003 1.00 49.88 66 PRO A C 1
ATOM 516 O O . PRO A 1 66 ? -12.629 0.917 13.982 1.00 49.88 66 PRO A O 1
ATOM 519 N N . GLU A 1 67 ? -11.718 2.746 13.044 1.00 52.12 67 GLU A N 1
ATOM 520 C CA . GLU A 1 67 ? -11.470 3.435 14.311 1.00 52.12 67 GLU A CA 1
ATOM 521 C C . GLU A 1 67 ? -12.855 3.667 14.936 1.00 52.12 67 GLU A C 1
ATOM 523 O O . GLU A 1 67 ? -13.683 4.380 14.364 1.00 52.12 67 GLU A O 1
ATOM 528 N N . ALA A 1 68 ? -13.135 2.939 16.019 1.00 47.75 68 ALA A N 1
ATOM 529 C CA . ALA A 1 68 ? -14.364 3.028 16.797 1.00 47.75 68 ALA A CA 1
ATOM 530 C C . ALA A 1 68 ? -14.338 4.251 17.718 1.00 47.75 68 ALA A C 1
ATOM 532 O O . ALA A 1 68 ? -13.243 4.569 18.238 1.00 47.75 68 ALA A O 1
#